Protein AF-A0A2V4NXM9-F1 (afdb_monomer)

Secondary structure (DSSP, 8-state):
---------EEEEE-BTTBGGG--EEEEE--HHHHHHHHHHHHHHHTSSS--EEEEEEEEEEEE-TTS-EEEEEEEEEEEEE-TT---

Organism: NCBI:txid565073

Structure (mmCIF, N/CA/C/O backbone):
data_AF-A0A2V4NXM9-F1
#
_entry.id   AF-A0A2V4NXM9-F1
#
loop_
_atom_site.group_PDB
_atom_site.id
_atom_site.type_symbol
_atom_site.label_atom_id
_atom_site.label_alt_id
_atom_site.label_comp_id
_atom_site.label_asym_id
_atom_site.label_entity_id
_atom_site.label_seq_id
_atom_site.pdbx_PDB_ins_code
_atom_site.Cartn_x
_atom_site.Cartn_y
_atom_site.Cartn_z
_atom_site.occupancy
_atom_site.B_iso_or_equiv
_atom_site.auth_seq_id
_atom_site.auth_comp_id
_atom_site.auth_asym_id
_atom_site.auth_atom_id
_atom_site.pdbx_PDB_model_num
ATOM 1 N N . MET A 1 1 ? 33.660 -11.812 -3.327 1.00 40.62 1 MET A N 1
ATOM 2 C CA . MET A 1 1 ? 33.172 -10.647 -2.560 1.00 40.62 1 MET A CA 1
ATOM 3 C C . MET A 1 1 ? 31.663 -10.764 -2.466 1.00 40.62 1 MET A C 1
ATOM 5 O O . MET A 1 1 ? 31.022 -10.800 -3.506 1.00 40.62 1 MET A O 1
ATOM 9 N N . ALA A 1 2 ? 31.111 -10.945 -1.266 1.00 46.06 2 ALA A N 1
ATOM 10 C CA . ALA A 1 2 ? 29.666 -11.002 -1.068 1.00 46.06 2 ALA A CA 1
ATOM 11 C C . ALA A 1 2 ? 29.159 -9.571 -0.877 1.00 46.06 2 ALA A C 1
ATOM 13 O O . ALA A 1 2 ? 29.425 -8.946 0.148 1.00 46.06 2 ALA A O 1
ATOM 14 N N . THR A 1 3 ? 28.487 -9.028 -1.886 1.00 47.88 3 THR A N 1
ATOM 15 C CA . THR A 1 3 ? 27.794 -7.746 -1.770 1.00 47.88 3 THR A CA 1
ATOM 16 C C . THR A 1 3 ? 26.600 -7.979 -0.853 1.00 47.88 3 THR A C 1
ATOM 18 O O . THR A 1 3 ? 25.612 -8.576 -1.272 1.00 47.88 3 THR A O 1
ATOM 21 N N . SER A 1 4 ? 26.701 -7.589 0.418 1.00 50.38 4 SER A N 1
ATOM 22 C CA . SER A 1 4 ? 25.551 -7.616 1.322 1.00 50.38 4 SER A CA 1
ATOM 23 C C . SER A 1 4 ? 24.582 -6.529 0.860 1.00 50.38 4 SER A C 1
ATOM 25 O O . SER A 1 4 ? 24.748 -5.352 1.173 1.00 50.38 4 SER A O 1
ATOM 27 N N . THR A 1 5 ? 23.638 -6.897 -0.003 1.00 59.06 5 THR A N 1
ATOM 28 C CA . THR A 1 5 ? 22.583 -5.997 -0.460 1.00 59.06 5 THR A CA 1
ATOM 29 C C . THR A 1 5 ? 21.622 -5.816 0.707 1.00 59.06 5 THR A C 1
ATOM 31 O O . THR A 1 5 ? 20.845 -6.717 1.015 1.00 59.06 5 THR A O 1
ATOM 34 N N . LEU A 1 6 ? 21.712 -4.681 1.401 1.00 71.38 6 LEU A N 1
ATOM 35 C CA . LEU A 1 6 ? 20.736 -4.297 2.418 1.00 71.38 6 LEU A CA 1
ATOM 36 C C . LEU A 1 6 ? 19.376 -4.171 1.724 1.00 71.38 6 LEU A C 1
ATOM 38 O O . LEU A 1 6 ? 19.135 -3.209 1.001 1.00 71.38 6 LEU A O 1
ATOM 42 N N . VAL A 1 7 ? 18.520 -5.177 1.877 1.00 74.81 7 VAL A N 1
ATOM 43 C CA . VAL A 1 7 ? 17.143 -5.131 1.379 1.00 74.81 7 VAL A CA 1
ATOM 44 C C . VAL A 1 7 ? 16.260 -4.444 2.422 1.00 74.81 7 VAL A C 1
ATOM 46 O O . VAL A 1 7 ? 16.444 -4.679 3.621 1.00 74.81 7 VAL A O 1
ATOM 49 N N . PRO A 1 8 ? 15.306 -3.597 2.010 1.00 84.19 8 PRO A N 1
ATOM 50 C CA . PRO A 1 8 ? 14.407 -2.936 2.937 1.00 84.19 8 PRO A CA 1
ATOM 51 C C . PRO A 1 8 ? 13.486 -3.991 3.547 1.00 84.19 8 PRO A C 1
ATOM 53 O O . PRO A 1 8 ? 13.229 -5.033 2.945 1.00 84.19 8 PRO A O 1
ATOM 56 N N . SER A 1 9 ? 12.980 -3.731 4.746 1.00 87.50 9 SER A N 1
ATOM 57 C CA . SER A 1 9 ? 11.963 -4.572 5.374 1.00 87.50 9 SER A CA 1
ATOM 58 C C . SER A 1 9 ? 10.846 -3.676 5.875 1.00 87.50 9 SER A C 1
ATOM 60 O O . SER A 1 9 ? 10.971 -3.016 6.905 1.00 87.50 9 SER A O 1
ATOM 62 N N . THR A 1 10 ? 9.752 -3.645 5.123 1.00 90.62 10 THR A N 1
ATOM 63 C CA . THR A 1 10 ? 8.593 -2.810 5.421 1.00 90.62 10 THR A CA 1
ATOM 64 C C . THR A 1 10 ? 7.488 -3.684 5.987 1.00 90.62 10 THR A C 1
ATOM 66 O O . THR A 1 10 ? 7.064 -4.657 5.360 1.00 90.62 10 THR A O 1
ATOM 69 N N . THR A 1 11 ? 7.016 -3.337 7.185 1.00 92.62 11 THR A N 1
ATOM 70 C CA . THR A 1 11 ? 5.899 -4.014 7.850 1.00 92.62 11 THR A CA 1
ATOM 71 C C . THR A 1 11 ? 4.723 -3.059 7.978 1.00 92.62 11 THR A C 1
ATOM 73 O O . THR A 1 11 ? 4.819 -2.046 8.663 1.00 92.62 11 THR A O 1
ATOM 76 N N . VAL A 1 12 ? 3.594 -3.421 7.374 1.00 91.94 12 VAL A N 1
ATOM 77 C CA . VAL A 1 12 ? 2.326 -2.694 7.479 1.00 91.94 12 VAL A CA 1
ATOM 78 C C . VAL A 1 12 ? 1.379 -3.499 8.361 1.00 91.94 12 VAL A C 1
ATOM 80 O O . VAL A 1 12 ? 1.151 -4.689 8.126 1.00 91.94 12 VAL A O 1
ATOM 83 N N . ARG A 1 13 ? 0.827 -2.853 9.390 1.00 93.94 13 ARG A N 1
ATOM 84 C CA . ARG A 1 13 ? -0.227 -3.415 10.242 1.00 93.94 13 ARG A CA 1
ATOM 85 C C . ARG A 1 13 ? -1.527 -2.679 9.965 1.00 93.94 13 ARG A C 1
ATOM 87 O O . ARG A 1 13 ? -1.528 -1.455 9.941 1.00 93.94 13 ARG A O 1
ATOM 94 N N . PHE A 1 14 ? -2.613 -3.411 9.751 1.00 92.62 14 PHE A N 1
ATOM 95 C CA . PHE A 1 14 ? -3.902 -2.820 9.391 1.00 92.62 14 PHE A CA 1
ATOM 96 C C . PHE A 1 14 ? -5.068 -3.667 9.901 1.00 92.62 14 PHE A C 1
ATOM 98 O O . PHE A 1 14 ? -4.910 -4.848 10.203 1.00 92.62 14 PHE A O 1
ATOM 105 N N . ARG A 1 15 ? -6.248 -3.051 9.985 1.00 93.88 15 ARG A N 1
ATOM 106 C CA . ARG A 1 15 ? -7.531 -3.731 10.202 1.00 93.88 15 ARG A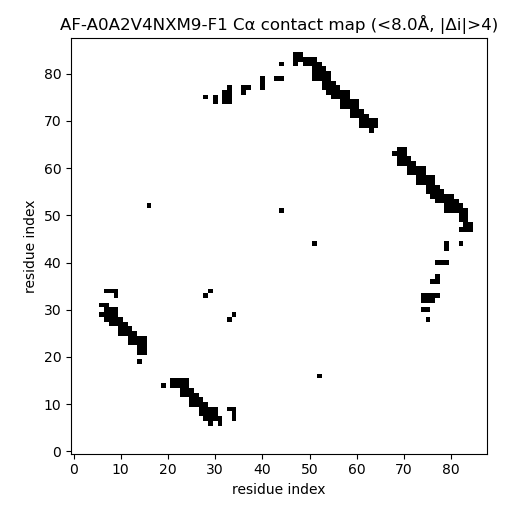 CA 1
ATOM 107 C C . ARG A 1 15 ? -8.312 -3.728 8.892 1.00 93.88 15 ARG A C 1
ATOM 109 O O . ARG A 1 15 ? -8.140 -2.823 8.077 1.00 93.88 15 ARG A O 1
ATOM 116 N N . LEU A 1 16 ? -9.149 -4.736 8.673 1.00 93.06 16 LEU A N 1
ATOM 117 C CA . LEU A 1 16 ? -10.017 -4.768 7.497 1.00 93.06 16 LEU A CA 1
ATOM 118 C C . LEU A 1 16 ? -11.186 -3.807 7.711 1.00 93.06 16 LEU A C 1
ATOM 120 O O . LEU A 1 16 ? -11.918 -3.938 8.684 1.00 93.06 16 LEU A O 1
ATOM 124 N N . ALA A 1 17 ? -11.387 -2.870 6.786 1.00 89.75 17 ALA A N 1
ATOM 125 C CA . ALA A 1 17 ? -12.367 -1.791 6.932 1.00 89.75 17 ALA A CA 1
ATOM 126 C C . ALA A 1 17 ? -13.829 -2.250 7.103 1.00 89.75 17 ALA A C 1
ATOM 128 O O . ALA A 1 17 ? -14.663 -1.461 7.524 1.00 89.75 17 ALA A O 1
ATOM 129 N N . GLN A 1 18 ? -14.162 -3.489 6.737 1.00 88.50 18 GLN A N 1
ATOM 130 C CA . GLN A 1 18 ? -15.509 -4.069 6.863 1.00 88.50 18 GLN A CA 1
ATOM 131 C C . GLN A 1 18 ? -15.545 -5.272 7.820 1.00 88.50 18 GLN A C 1
ATOM 133 O O . GLN A 1 18 ? -16.543 -5.983 7.888 1.00 88.50 18 GLN A O 1
ATOM 138 N N . ALA A 1 19 ? -14.432 -5.550 8.503 1.00 90.81 19 ALA A N 1
ATOM 139 C CA . ALA A 1 19 ? -14.297 -6.682 9.408 1.00 90.81 19 ALA A CA 1
ATOM 140 C C . ALA A 1 19 ? -13.204 -6.401 10.456 1.00 90.81 19 ALA A C 1
ATOM 142 O O . ALA A 1 19 ? -12.231 -7.149 10.587 1.00 90.81 19 ALA A O 1
ATOM 143 N N . ASP A 1 20 ? -13.319 -5.272 11.151 1.00 87.12 20 ASP A N 1
ATOM 144 C CA . ASP A 1 20 ? -12.334 -4.800 12.126 1.00 87.12 20 ASP A CA 1
ATOM 145 C C . ASP A 1 20 ? -12.244 -5.709 13.363 1.00 87.12 20 ASP A C 1
ATOM 147 O O . ASP A 1 20 ? -11.167 -5.856 13.947 1.00 87.12 20 ASP A O 1
ATOM 151 N N . GLN A 1 21 ? -13.335 -6.406 13.690 1.00 91.50 21 GLN A N 1
ATOM 152 C CA . GLN A 1 21 ? -13.425 -7.423 14.736 1.00 91.50 21 GLN A CA 1
ATOM 153 C C . GLN A 1 21 ? -12.522 -8.639 14.497 1.00 91.50 21 GLN A C 1
ATOM 155 O O . GLN A 1 21 ? -12.217 -9.370 15.436 1.00 91.50 21 GLN A O 1
ATOM 160 N N . LEU A 1 22 ? -12.071 -8.868 13.256 1.00 94.31 22 LEU A N 1
ATOM 161 C CA . LEU A 1 22 ? -11.112 -9.935 12.945 1.00 94.31 22 LEU A CA 1
ATOM 162 C C . LEU A 1 22 ? -9.697 -9.617 13.449 1.00 94.31 22 LEU A C 1
ATOM 164 O O . LEU A 1 22 ? -8.818 -10.478 13.411 1.00 94.31 22 LEU A O 1
ATOM 168 N N . GLY A 1 23 ? -9.478 -8.397 13.942 1.00 93.75 23 GLY A N 1
ATOM 169 C CA . GLY A 1 23 ? -8.229 -7.972 14.548 1.00 93.75 23 GLY A CA 1
ATOM 170 C C . GLY A 1 23 ? -7.233 -7.399 13.545 1.00 93.75 23 GLY A C 1
ATOM 171 O O . GLY A 1 23 ? -7.583 -6.890 12.478 1.00 93.75 23 GLY A O 1
ATOM 172 N N . VAL A 1 24 ? -5.959 -7.416 13.942 1.00 95.44 24 VAL A N 1
ATOM 173 C CA . VAL A 1 24 ? -4.872 -6.757 13.212 1.00 95.44 24 VAL A CA 1
ATOM 174 C C . VAL A 1 24 ? -4.163 -7.748 12.300 1.00 95.44 24 VAL A C 1
ATOM 176 O O . VAL A 1 24 ? -3.610 -8.753 12.743 1.00 95.44 24 VAL A O 1
ATOM 179 N N . PHE A 1 25 ? -4.105 -7.402 11.022 1.00 95.19 25 PHE A N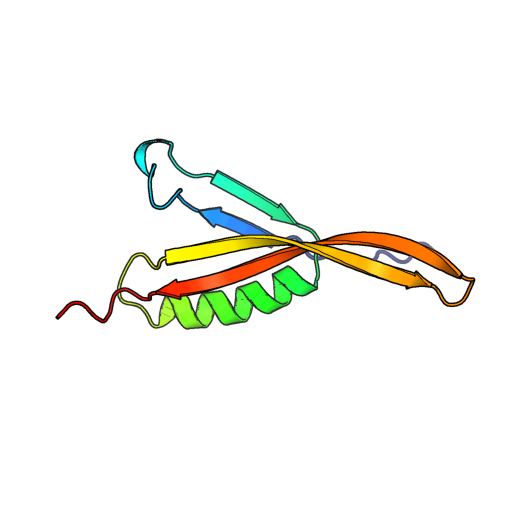 1
ATOM 180 C CA . PHE A 1 25 ? -3.356 -8.114 10.001 1.00 95.19 25 PHE A CA 1
ATOM 181 C C . PHE A 1 25 ? -1.956 -7.525 9.864 1.00 95.19 25 PHE A C 1
ATOM 183 O O . PHE A 1 25 ? -1.725 -6.341 10.121 1.00 95.19 25 PHE A O 1
ATOM 190 N N . ARG A 1 26 ? -1.008 -8.363 9.437 1.00 94.88 26 ARG A N 1
ATOM 191 C CA . ARG A 1 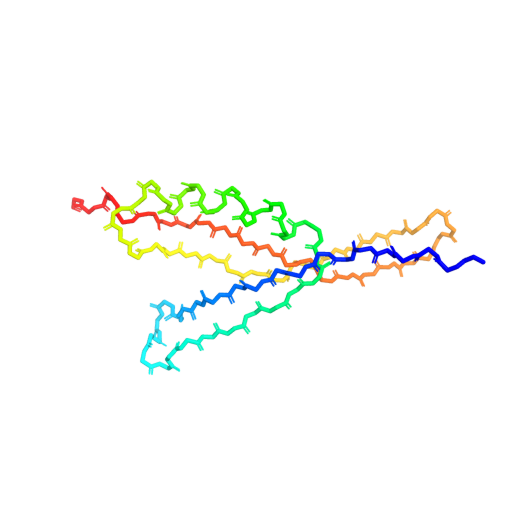26 ? 0.381 -7.974 9.189 1.00 94.88 26 ARG A CA 1
ATOM 192 C C . ARG A 1 26 ? 0.769 -8.333 7.763 1.00 94.88 26 ARG A C 1
ATOM 194 O O . ARG A 1 26 ? 0.723 -9.501 7.389 1.00 94.88 26 ARG A O 1
ATOM 201 N N . PHE A 1 27 ? 1.216 -7.338 7.008 1.00 93.25 27 PHE A N 1
ATOM 202 C CA . PHE A 1 27 ? 1.835 -7.518 5.702 1.00 93.25 27 PHE A CA 1
ATOM 203 C C . PHE A 1 27 ? 3.301 -7.097 5.773 1.00 93.25 27 PHE A C 1
ATOM 205 O O . PHE A 1 27 ? 3.609 -6.006 6.247 1.00 93.25 27 PHE A O 1
ATOM 212 N N . GLN A 1 28 ? 4.202 -7.967 5.322 1.00 92.62 28 GLN A N 1
ATOM 213 C CA . GLN A 1 28 ? 5.640 -7.715 5.308 1.00 92.62 28 GLN A CA 1
ATOM 214 C C . GLN A 1 28 ? 6.158 -7.835 3.877 1.00 92.62 28 GLN A C 1
ATOM 216 O O . GLN A 1 28 ? 5.806 -8.774 3.164 1.00 92.62 28 GLN A O 1
ATOM 221 N N . SER A 1 29 ? 6.999 -6.892 3.460 1.00 90.25 29 SER A N 1
ATOM 222 C CA . SER A 1 29 ? 7.595 -6.887 2.128 1.00 90.25 29 S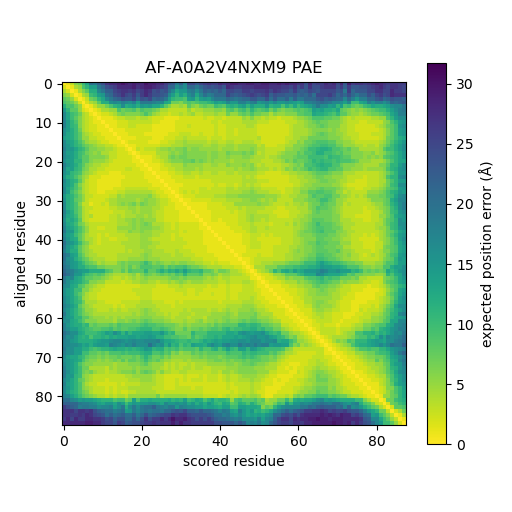ER A CA 1
ATOM 223 C C . SER A 1 29 ? 9.018 -6.351 2.153 1.00 90.25 29 SER A C 1
ATOM 225 O O . SER A 1 29 ? 9.336 -5.457 2.933 1.00 90.25 29 SER A O 1
ATOM 227 N N . THR A 1 30 ? 9.848 -6.870 1.249 1.00 90.12 30 THR A N 1
ATOM 228 C CA . THR A 1 30 ? 11.188 -6.348 0.957 1.00 90.12 30 THR A CA 1
ATOM 229 C C . THR A 1 30 ? 11.226 -5.489 -0.312 1.00 90.12 30 THR A C 1
ATOM 231 O O . THR A 1 30 ? 12.274 -5.325 -0.932 1.00 90.12 30 THR A O 1
ATOM 234 N N . SER A 1 31 ? 10.065 -4.991 -0.747 1.00 87.69 31 SER A N 1
ATOM 235 C CA . SER A 1 31 ? 9.919 -4.141 -1.929 1.00 87.69 31 SER A CA 1
ATOM 236 C C . SER A 1 31 ? 10.369 -2.715 -1.629 1.00 87.69 31 SER A C 1
ATOM 238 O O . SER A 1 31 ? 9.758 -2.047 -0.794 1.00 87.69 31 SER A O 1
ATOM 240 N N . TRP A 1 32 ? 11.377 -2.231 -2.355 1.00 86.38 32 TRP A N 1
ATOM 241 C CA . TRP A 1 32 ? 11.813 -0.831 -2.300 1.00 86.38 32 TRP A CA 1
ATOM 242 C C . TRP A 1 32 ? 10.678 0.138 -2.606 1.00 86.38 32 TRP A C 1
ATOM 244 O O . TRP A 1 32 ? 10.447 1.056 -1.831 1.00 86.38 32 TRP A O 1
ATOM 254 N N . ASP A 1 33 ? 9.887 -0.154 -3.640 1.00 86.31 33 ASP A N 1
ATOM 255 C CA . ASP A 1 33 ? 8.749 0.689 -4.002 1.00 86.31 33 ASP A CA 1
ATOM 256 C C . ASP A 1 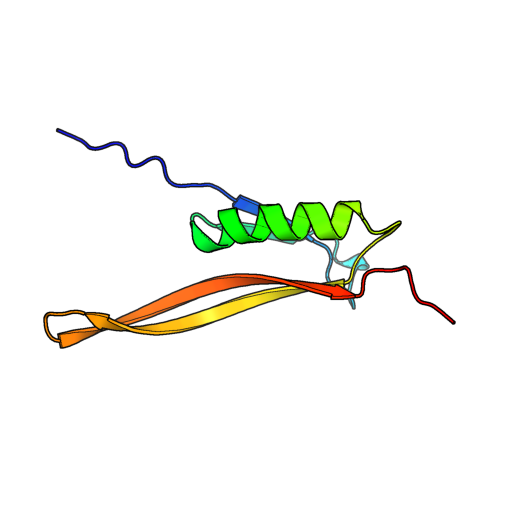33 ? 7.759 0.886 -2.844 1.00 86.31 33 ASP A C 1
ATOM 258 O O . ASP A 1 33 ? 7.184 1.955 -2.678 1.00 86.31 33 ASP A O 1
ATOM 262 N N . LEU A 1 34 ? 7.540 -0.156 -2.032 1.00 87.94 34 LEU A N 1
ATOM 263 C CA . LEU A 1 34 ? 6.634 -0.049 -0.891 1.00 87.94 34 LEU A CA 1
ATOM 264 C C . LEU A 1 34 ? 7.277 0.744 0.241 1.00 87.94 34 LEU A C 1
ATOM 266 O O . LEU A 1 34 ? 6.576 1.461 0.942 1.00 87.94 34 LEU A O 1
ATOM 270 N N . ALA A 1 35 ? 8.586 0.588 0.445 1.00 88.38 35 ALA A N 1
ATOM 271 C CA . ALA A 1 35 ? 9.31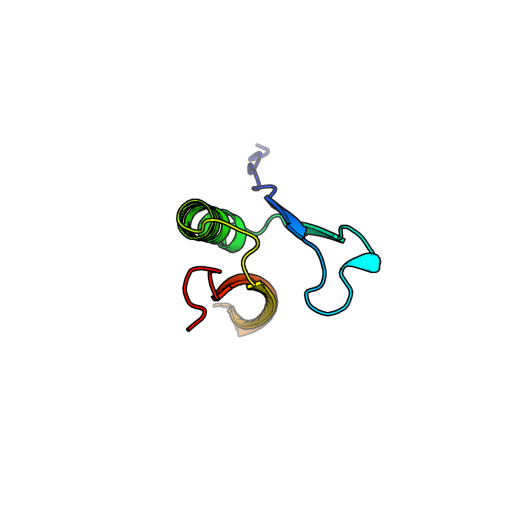7 1.362 1.438 1.00 88.38 35 ALA A CA 1
ATOM 272 C C . ALA A 1 35 ? 9.228 2.867 1.147 1.00 88.38 35 ALA A C 1
ATOM 274 O O . ALA A 1 35 ? 8.981 3.634 2.070 1.00 88.38 35 ALA A O 1
ATOM 275 N N . GLU A 1 36 ? 9.335 3.259 -0.124 1.00 87.12 36 GLU A N 1
ATOM 276 C CA . GLU A 1 36 ? 9.153 4.644 -0.571 1.00 87.12 36 GLU A CA 1
ATOM 277 C C . GLU A 1 36 ? 7.711 5.117 -0.343 1.00 87.12 36 GLU A C 1
ATOM 279 O O . GLU A 1 36 ? 7.490 6.086 0.377 1.00 87.12 36 GLU A O 1
ATOM 284 N N . THR A 1 37 ? 6.714 4.372 -0.839 1.00 87.62 37 THR A N 1
ATOM 285 C CA . THR A 1 37 ? 5.296 4.755 -0.691 1.00 87.62 37 THR A CA 1
ATOM 286 C C . THR A 1 37 ? 4.841 4.835 0.771 1.00 87.62 37 THR A C 1
ATOM 288 O O . THR A 1 37 ? 3.973 5.634 1.109 1.00 87.62 37 THR A O 1
ATOM 291 N N . VAL A 1 38 ? 5.393 4.012 1.671 1.00 88.38 38 VAL A N 1
ATOM 292 C CA . VAL A 1 38 ? 5.022 4.055 3.097 1.00 88.38 38 VAL A CA 1
ATOM 293 C C . VAL A 1 38 ? 5.400 5.381 3.745 1.00 88.38 38 VAL A C 1
ATOM 295 O O . VAL A 1 38 ? 4.682 5.812 4.643 1.00 88.38 38 VAL A O 1
ATOM 298 N N . MET A 1 39 ? 6.474 6.032 3.299 1.00 85.81 39 MET A N 1
ATOM 299 C CA . MET A 1 39 ? 6.872 7.332 3.835 1.00 85.81 39 MET A CA 1
ATOM 300 C C . MET A 1 39 ? 5.836 8.411 3.490 1.00 85.81 39 MET A C 1
ATOM 302 O O . MET A 1 39 ? 5.382 9.124 4.384 1.00 85.81 39 MET A O 1
ATOM 306 N N . ASP A 1 40 ? 5.380 8.448 2.237 1.00 88.25 40 ASP A N 1
ATOM 307 C CA . ASP A 1 40 ? 4.339 9.378 1.782 1.00 88.25 40 ASP A CA 1
ATOM 308 C C . ASP A 1 40 ? 3.008 9.114 2.504 1.00 88.25 40 ASP A C 1
ATOM 310 O O . ASP A 1 40 ? 2.388 10.018 3.064 1.00 88.25 40 ASP A O 1
ATOM 314 N N . VAL A 1 41 ? 2.609 7.839 2.599 1.00 89.62 41 VAL A N 1
ATOM 315 C CA . VAL A 1 41 ? 1.385 7.436 3.307 1.00 89.62 41 VAL A CA 1
ATOM 316 C C . VAL A 1 41 ? 1.456 7.787 4.794 1.00 89.62 41 VAL A C 1
ATOM 318 O O . VAL A 1 41 ? 0.452 8.192 5.367 1.00 89.62 41 VAL A O 1
ATOM 321 N N . GLN A 1 42 ? 2.613 7.656 5.449 1.00 88.38 42 GLN A N 1
ATOM 322 C CA . GLN A 1 42 ? 2.767 8.076 6.846 1.00 88.38 42 GLN A CA 1
ATOM 323 C C . GLN A 1 42 ? 2.522 9.573 7.020 1.00 88.38 42 GLN A C 1
ATOM 325 O O . GLN A 1 42 ? 1.889 9.965 7.998 1.00 88.38 42 GLN A O 1
ATOM 330 N N . GLN A 1 43 ? 2.992 10.390 6.079 1.00 88.31 43 GLN A N 1
ATOM 331 C CA . GLN A 1 43 ? 2.780 11.830 6.111 1.00 88.31 43 GLN A CA 1
ATOM 332 C C . GLN A 1 43 ? 1.302 12.191 5.902 1.00 88.31 43 GLN A C 1
ATOM 334 O O . GLN A 1 43 ? 0.773 13.010 6.649 1.00 88.31 43 GLN A O 1
ATOM 339 N N . GLU A 1 44 ? 0.618 11.541 4.957 1.00 87.19 44 GLU A N 1
ATOM 340 C CA . GLU A 1 44 ? -0.827 11.719 4.747 1.00 87.19 44 GLU A CA 1
ATOM 341 C C . GLU A 1 44 ? -1.650 11.282 5.969 1.00 87.19 44 GLU A C 1
ATOM 343 O O . GLU A 1 44 ? -2.578 11.974 6.378 1.00 87.19 44 GLU A O 1
ATOM 348 N N . LEU A 1 45 ? -1.288 10.160 6.600 1.00 87.06 45 LEU A N 1
ATOM 349 C CA . LEU A 1 45 ? -1.958 9.672 7.809 1.00 87.06 45 LEU A CA 1
ATOM 350 C C . LEU A 1 45 ? -1.718 10.577 9.021 1.00 87.06 45 LEU A C 1
ATOM 352 O O . LEU A 1 45 ? -2.612 10.725 9.850 1.00 87.06 45 LEU A O 1
ATOM 356 N N . ALA A 1 46 ? -0.530 11.175 9.135 1.00 87.12 46 ALA A N 1
ATOM 357 C CA . ALA A 1 46 ? -0.209 12.115 10.206 1.00 87.12 46 ALA A CA 1
ATOM 358 C C . ALA A 1 46 ? -0.998 13.429 10.100 1.00 87.12 46 ALA A C 1
ATOM 360 O O . ALA A 1 46 ? -1.123 14.136 11.095 1.00 87.12 46 ALA A O 1
ATOM 361 N N . ALA A 1 47 ? -1.516 13.749 8.912 1.00 84.25 47 ALA A N 1
ATOM 362 C CA . ALA A 1 47 ? -2.375 14.903 8.686 1.00 84.25 47 ALA A CA 1
ATOM 363 C C . ALA A 1 47 ? -3.859 14.635 9.001 1.00 84.25 47 ALA A C 1
ATOM 365 O O . ALA A 1 47 ? -4.634 15.581 8.968 1.00 84.25 47 ALA A O 1
ATOM 366 N N . SER A 1 48 ? -4.251 13.385 9.285 1.00 83.19 48 SER A N 1
ATOM 367 C CA . SER A 1 48 ? -5.638 13.013 9.599 1.00 83.19 48 SER A CA 1
ATOM 368 C C . SER A 1 48 ? -5.860 12.816 11.099 1.00 83.19 48 SER A C 1
ATOM 370 O O . SER A 1 48 ? -5.082 12.108 11.742 1.00 83.19 48 SER A O 1
ATOM 372 N N . ASP A 1 49 ? -6.966 13.330 11.639 1.00 74.62 49 ASP A N 1
ATOM 373 C CA . ASP A 1 49 ? -7.314 13.229 13.068 1.00 74.62 49 ASP A CA 1
ATOM 374 C C . ASP A 1 49 ? -8.045 11.915 13.444 1.00 74.62 49 ASP A C 1
ATOM 376 O O . ASP A 1 49 ? -8.851 11.844 14.376 1.00 74.62 49 ASP A O 1
ATOM 380 N N . GLY A 1 50 ? -7.756 10.809 12.747 1.00 82.00 50 GLY A N 1
ATOM 381 C CA . GLY A 1 50 ? -8.393 9.528 13.048 1.00 82.00 50 GLY A CA 1
ATOM 382 C C . GLY A 1 50 ? -8.008 8.355 12.147 1.00 82.00 50 GLY A C 1
ATOM 383 O O . GLY A 1 50 ? -7.078 8.431 11.344 1.00 82.00 50 GLY A O 1
ATOM 384 N N . PRO A 1 51 ? -8.710 7.212 12.280 1.00 83.62 51 PRO A N 1
ATOM 385 C CA . PRO A 1 51 ? -8.532 6.084 11.380 1.00 83.62 51 PRO A CA 1
ATOM 386 C C . PRO A 1 51 ? -8.827 6.500 9.938 1.00 83.62 51 PRO A C 1
ATOM 388 O O . PRO A 1 51 ? -9.910 6.998 9.633 1.00 83.62 51 PRO A O 1
ATOM 391 N N . SER A 1 52 ? -7.876 6.234 9.051 1.00 89.12 52 SER A N 1
ATOM 392 C CA . SER A 1 52 ? -8.006 6.507 7.623 1.00 89.12 52 SER A CA 1
ATOM 393 C C . SER A 1 52 ? -8.201 5.216 6.840 1.00 89.12 52 SER A C 1
ATOM 395 O O . SER A 1 52 ? -7.646 4.159 7.167 1.00 89.12 52 SER A O 1
ATOM 397 N N . LEU A 1 53 ? -9.016 5.293 5.792 1.00 91.25 53 LEU A N 1
ATOM 398 C CA . LEU A 1 53 ? -9.264 4.162 4.914 1.00 91.25 53 LEU A CA 1
ATOM 399 C C . LEU A 1 53 ? -8.126 4.066 3.902 1.00 91.25 53 LEU A C 1
ATOM 401 O O . LEU A 1 53 ? -7.987 4.937 3.049 1.00 91.25 53 LEU A O 1
ATOM 405 N N . CYS A 1 54 ? -7.365 2.976 3.945 1.00 92.25 54 CYS A N 1
ATOM 406 C CA . CYS A 1 54 ? -6.291 2.714 2.989 1.00 92.25 54 CYS A CA 1
ATOM 407 C C . CYS A 1 54 ? -6.587 1.472 2.145 1.00 92.25 54 CYS A C 1
ATOM 409 O O . CYS A 1 54 ? -7.227 0.521 2.596 1.00 92.25 54 CYS A O 1
ATOM 411 N N . LYS A 1 55 ? -6.053 1.446 0.924 1.00 93.00 55 LYS A N 1
ATOM 412 C CA . LYS A 1 55 ? -6.051 0.273 0.050 1.00 93.00 55 LYS A CA 1
ATOM 413 C C . LYS A 1 55 ? -4.650 -0.309 -0.022 1.00 93.00 55 LYS A C 1
ATOM 415 O O . LYS A 1 55 ? -3.741 0.336 -0.533 1.00 93.00 55 LYS A O 1
ATOM 420 N N . LEU A 1 56 ? -4.505 -1.554 0.422 1.00 93.06 56 LEU A N 1
ATOM 421 C CA . LEU A 1 56 ? -3.325 -2.372 0.163 1.00 93.06 56 LEU A CA 1
ATOM 422 C C . LEU A 1 56 ? -3.623 -3.309 -1.012 1.00 93.06 56 LEU A C 1
ATOM 424 O O . LEU A 1 56 ? -4.573 -4.088 -0.962 1.00 93.06 56 LEU A O 1
ATOM 428 N N . SER A 1 57 ? -2.825 -3.238 -2.075 1.00 92.19 57 SER A N 1
ATOM 429 C CA . SER A 1 57 ? -3.015 -4.045 -3.285 1.00 92.19 57 SER A CA 1
ATOM 430 C C . SER A 1 57 ? -1.715 -4.691 -3.759 1.00 92.19 57 SER A C 1
ATOM 432 O O . SER A 1 57 ? -0.630 -4.177 -3.505 1.00 92.19 57 SER A O 1
ATOM 434 N N . LEU A 1 58 ? -1.829 -5.828 -4.452 1.00 91.81 58 LEU A N 1
ATOM 435 C CA . LEU A 1 58 ? -0.714 -6.503 -5.120 1.00 91.81 58 LEU A CA 1
ATOM 436 C C . LEU A 1 58 ? -0.891 -6.363 -6.633 1.00 91.81 58 LEU A C 1
ATOM 438 O O . LEU A 1 58 ? -1.671 -7.092 -7.245 1.00 91.81 58 LEU A O 1
ATOM 442 N N . GLN A 1 59 ? -0.178 -5.419 -7.235 1.00 91.75 59 GLN A N 1
ATOM 443 C CA . GLN A 1 59 ? -0.258 -5.133 -8.663 1.00 91.75 59 GLN A CA 1
ATOM 444 C C . GLN A 1 59 ? 0.641 -6.083 -9.451 1.00 91.75 59 GLN A C 1
ATOM 446 O O . GLN A 1 59 ? 1.817 -6.249 -9.133 1.00 91.75 59 GLN A O 1
ATOM 451 N N . LEU A 1 60 ? 0.094 -6.715 -10.488 1.00 91.44 60 LEU A N 1
ATOM 452 C CA . LEU A 1 60 ? 0.865 -7.573 -11.379 1.00 91.44 60 LEU A CA 1
ATOM 453 C C . LEU A 1 60 ? 1.593 -6.720 -12.417 1.00 91.44 60 LEU A C 1
ATOM 455 O O . LEU A 1 60 ? 0.962 -6.118 -13.281 1.00 91.44 60 LEU A O 1
ATOM 459 N N . VAL A 1 61 ? 2.917 -6.726 -12.358 1.00 90.75 61 VAL A N 1
ATOM 460 C CA . VAL A 1 61 ? 3.778 -6.085 -13.347 1.00 90.75 61 VAL A CA 1
ATOM 461 C C . VAL A 1 61 ? 4.298 -7.165 -14.281 1.00 90.75 61 VAL A C 1
ATOM 463 O O . VAL A 1 61 ? 4.799 -8.191 -13.822 1.00 90.75 61 VAL A O 1
ATOM 466 N N . ARG A 1 62 ? 4.163 -6.946 -15.590 1.00 92.94 62 ARG A N 1
ATOM 467 C CA . ARG A 1 62 ? 4.708 -7.815 -16.637 1.00 92.94 62 ARG A CA 1
ATOM 468 C C . ARG A 1 62 ? 5.632 -6.991 -17.513 1.00 92.94 62 ARG A C 1
ATOM 470 O O . ARG A 1 62 ? 5.238 -5.922 -17.967 1.00 92.94 62 ARG A O 1
ATOM 477 N N . PHE A 1 63 ? 6.836 -7.486 -17.751 1.00 88.56 63 PHE A N 1
ATOM 478 C CA . PHE A 1 63 ? 7.793 -6.835 -18.635 1.00 88.56 63 PHE A CA 1
ATOM 479 C C . PHE A 1 63 ? 8.675 -7.872 -19.324 1.00 88.56 63 PHE A C 1
ATOM 481 O O . PHE A 1 63 ? 8.873 -8.976 -18.814 1.00 88.56 63 PHE A O 1
ATOM 488 N N . SER A 1 64 ? 9.204 -7.508 -20.485 1.00 91.12 64 SER A N 1
ATOM 489 C CA . SER A 1 64 ? 10.210 -8.308 -21.175 1.00 91.12 64 SER A CA 1
ATOM 490 C C . SER A 1 64 ? 11.586 -7.760 -20.833 1.00 91.12 64 SER A C 1
ATOM 492 O O . SER A 1 64 ? 11.837 -6.561 -20.954 1.00 91.12 64 SER A O 1
ATOM 494 N N . THR A 1 65 ? 12.486 -8.628 -20.392 1.00 89.69 65 THR A N 1
ATOM 495 C CA . THR A 1 65 ? 13.893 -8.272 -20.205 1.00 89.69 65 THR A CA 1
ATOM 496 C C . THR A 1 65 ? 14.566 -8.044 -21.558 1.00 89.69 65 THR A C 1
ATOM 498 O O . THR A 1 65 ? 14.086 -8.482 -22.603 1.00 89.69 65 THR A O 1
ATOM 501 N N . ARG A 1 66 ? 15.730 -7.385 -21.557 1.00 85.81 66 ARG A N 1
ATOM 502 C CA . ARG A 1 66 ? 16.484 -7.068 -22.786 1.00 85.81 66 ARG A CA 1
ATOM 503 C C . ARG A 1 66 ? 16.843 -8.301 -23.634 1.00 85.81 66 ARG A C 1
ATOM 505 O O . ARG A 1 66 ? 17.034 -8.172 -24.835 1.00 85.81 66 ARG A O 1
ATOM 512 N N . ASN A 1 67 ? 16.926 -9.481 -23.022 1.00 90.12 67 ASN A N 1
ATOM 513 C CA . ASN A 1 67 ? 17.163 -10.767 -23.689 1.00 90.12 67 ASN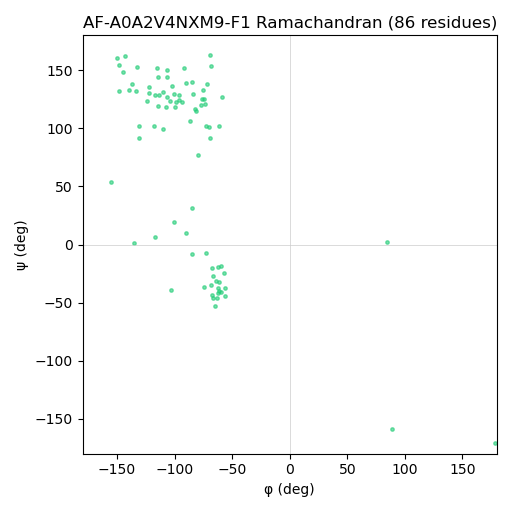 A CA 1
ATOM 514 C C . ASN A 1 67 ? 15.871 -11.490 -24.133 1.00 90.12 67 ASN A C 1
ATOM 516 O O . ASN A 1 67 ? 15.939 -12.648 -24.527 1.00 90.12 67 ASN A O 1
ATOM 520 N N . GLY A 1 68 ? 14.707 -10.834 -24.073 1.00 87.94 68 GLY A N 1
ATOM 521 C CA . GLY A 1 68 ? 13.432 -11.370 -24.560 1.00 87.94 68 GLY A CA 1
ATOM 522 C C . GLY A 1 68 ? 12.683 -12.274 -23.577 1.00 87.94 68 GLY A C 1
ATOM 523 O O . GLY A 1 68 ? 11.611 -12.771 -23.915 1.00 87.94 68 GLY A O 1
ATOM 524 N N . THR A 1 69 ? 13.193 -12.477 -22.360 1.00 90.62 69 THR A N 1
ATOM 525 C CA . THR A 1 69 ? 12.499 -13.274 -21.341 1.00 90.62 69 THR A CA 1
ATOM 526 C C . THR A 1 69 ? 11.321 -12.494 -20.762 1.00 90.62 69 THR A C 1
ATOM 528 O O . THR A 1 69 ? 11.475 -11.386 -20.248 1.00 90.62 69 THR A O 1
ATOM 531 N N . ALA A 1 70 ? 10.127 -13.084 -20.805 1.00 88.69 70 ALA A N 1
ATOM 532 C CA . ALA A 1 70 ? 8.959 -12.524 -20.138 1.00 88.69 70 ALA A CA 1
ATOM 533 C C . ALA A 1 70 ? 9.077 -12.728 -18.623 1.00 88.69 70 ALA A C 1
ATOM 535 O O . ALA A 1 70 ? 9.144 -13.858 -18.137 1.00 88.69 70 ALA A O 1
ATOM 536 N N . MET A 1 71 ? 9.069 -11.632 -17.873 1.00 90.31 71 MET A N 1
ATOM 537 C CA . MET A 1 71 ? 9.050 -11.639 -16.417 1.00 90.31 71 MET A CA 1
ATOM 538 C C . MET A 1 71 ? 7.745 -11.046 -15.903 1.00 90.31 71 MET A C 1
ATOM 540 O O . MET A 1 71 ? 7.185 -10.103 -16.467 1.00 90.31 71 MET A O 1
ATOM 544 N N . ALA A 1 72 ? 7.255 -11.614 -14.806 1.00 89.38 72 ALA A N 1
ATOM 545 C CA . ALA A 1 72 ? 6.089 -11.113 -14.108 1.00 89.38 72 ALA A CA 1
ATOM 546 C C . ALA A 1 72 ? 6.315 -11.191 -12.600 1.00 89.38 72 ALA A C 1
ATOM 548 O O . ALA A 1 72 ? 6.745 -12.224 -12.091 1.00 89.38 72 ALA A O 1
ATOM 549 N N . PHE A 1 73 ? 6.003 -10.114 -11.887 1.00 88.31 73 PHE A N 1
ATOM 550 C CA . PHE A 1 73 ? 6.070 -10.078 -10.429 1.00 88.31 73 PHE A CA 1
ATOM 551 C C . PHE A 1 73 ? 4.923 -9.253 -9.849 1.00 88.31 73 PHE A C 1
ATOM 553 O O . PHE A 1 73 ? 4.267 -8.486 -10.555 1.00 88.31 73 PHE A O 1
ATOM 560 N N . ARG A 1 74 ? 4.648 -9.444 -8.555 1.00 87.94 74 ARG A N 1
ATOM 561 C CA . ARG A 1 74 ? 3.638 -8.670 -7.828 1.00 87.94 74 ARG A CA 1
ATOM 562 C C . ARG A 1 74 ? 4.317 -7.572 -7.022 1.00 87.94 74 ARG A C 1
ATOM 564 O O . ARG A 1 74 ? 5.083 -7.874 -6.112 1.00 87.94 74 ARG A O 1
ATOM 571 N N . LYS A 1 75 ? 3.998 -6.322 -7.338 1.00 89.75 75 LYS A N 1
ATOM 572 C CA . LYS A 1 75 ? 4.417 -5.140 -6.588 1.00 89.75 75 LYS A CA 1
ATOM 573 C C . LYS A 1 75 ? 3.331 -4.780 -5.567 1.00 89.75 75 LYS A C 1
ATOM 575 O O 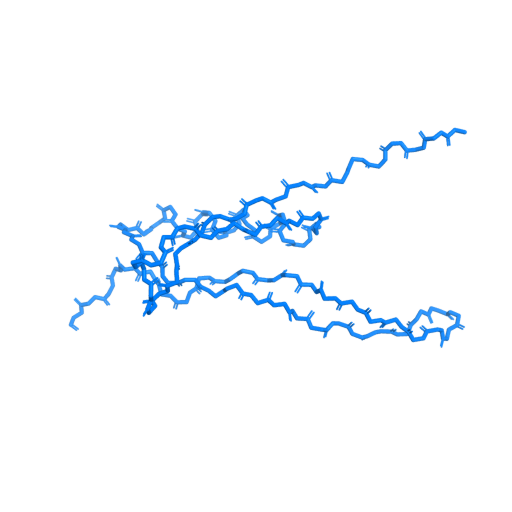. LYS A 1 75 ? 2.181 -4.591 -5.967 1.00 89.75 75 LYS A O 1
ATOM 580 N N . PRO A 1 76 ? 3.642 -4.709 -4.264 1.00 92.69 76 PRO A N 1
ATOM 581 C CA . PRO A 1 76 ? 2.710 -4.160 -3.293 1.00 92.69 76 PRO A CA 1
ATOM 582 C C . PRO A 1 76 ? 2.591 -2.642 -3.454 1.00 92.69 76 PRO A C 1
ATOM 584 O O . PRO A 1 76 ? 3.595 -1.959 -3.631 1.00 92.69 76 PRO A O 1
ATOM 587 N N . ALA A 1 77 ? 1.366 -2.132 -3.366 1.00 90.38 77 ALA A N 1
ATOM 588 C CA . ALA A 1 77 ? 1.052 -0.709 -3.393 1.00 90.38 77 ALA A CA 1
ATOM 589 C C . ALA A 1 77 ? 0.063 -0.378 -2.272 1.00 90.38 77 ALA A C 1
ATOM 591 O O . ALA A 1 77 ? -0.942 -1.080 -2.104 1.00 90.38 77 ALA A O 1
ATOM 592 N N . LEU A 1 78 ? 0.359 0.682 -1.521 1.00 92.56 78 LEU A N 1
ATOM 593 C CA . LEU A 1 78 ? -0.465 1.207 -0.437 1.00 92.56 78 LEU A CA 1
ATOM 594 C C . LEU A 1 78 ? -0.909 2.624 -0.804 1.00 92.56 78 LEU A C 1
ATOM 596 O O . LEU A 1 78 ? -0.078 3.440 -1.170 1.00 92.56 78 LEU A O 1
ATOM 600 N N . THR A 1 79 ? -2.203 2.910 -0.718 1.00 91.38 79 THR A N 1
ATOM 601 C CA . THR A 1 79 ? -2.755 4.242 -1.023 1.00 91.38 79 THR A CA 1
ATOM 602 C C . THR A 1 79 ? -3.789 4.629 0.021 1.00 91.38 79 THR A C 1
ATOM 604 O O . THR A 1 79 ? -4.626 3.785 0.362 1.00 91.38 79 THR A O 1
ATOM 607 N N . VAL A 1 80 ? -3.795 5.877 0.485 1.00 90.50 80 VAL A N 1
ATOM 608 C CA . VAL A 1 80 ? -4.900 6.416 1.291 1.00 90.50 80 VAL A CA 1
ATOM 609 C C . VAL A 1 80 ? -6.084 6.701 0.358 1.00 90.50 80 VAL A C 1
ATOM 611 O O . VAL A 1 80 ? -5.911 7.211 -0.744 1.00 90.50 80 VAL A O 1
ATOM 614 N N . LEU A 1 81 ? -7.286 6.268 0.740 1.00 88.44 81 LEU A N 1
ATOM 615 C CA . LEU A 1 81 ? -8.521 6.471 -0.030 1.00 88.44 81 LEU A CA 1
ATOM 616 C C . LEU A 1 81 ? -9.385 7.589 0.551 1.00 88.44 81 LEU A C 1
ATOM 618 O O . LEU A 1 81 ? -10.022 8.310 -0.210 1.00 88.44 81 LEU A O 1
ATOM 622 N N . ARG A 1 82 ? -9.465 7.675 1.884 1.00 77.00 82 ARG A N 1
ATOM 623 C CA . ARG A 1 82 ? -10.161 8.740 2.616 1.00 77.00 82 ARG A CA 1
ATOM 624 C C . ARG A 1 82 ? -9.455 8.986 3.942 1.00 77.00 82 ARG A C 1
ATOM 626 O O . ARG A 1 82 ? -9.201 8.023 4.673 1.00 77.00 82 ARG A O 1
ATOM 633 N N . THR A 1 83 ? -9.196 10.249 4.240 1.00 67.12 83 THR A N 1
ATOM 634 C CA . THR A 1 83 ? -8.858 10.732 5.577 1.00 67.12 83 THR A CA 1
ATOM 635 C C . THR A 1 83 ? -10.157 11.108 6.285 1.00 67.12 83 THR A C 1
ATOM 637 O O . THR A 1 83 ? -11.082 11.626 5.658 1.00 67.12 83 THR A O 1
ATOM 640 N N . THR A 1 84 ? -10.290 10.782 7.568 1.00 59.34 84 THR A N 1
ATOM 641 C CA . THR A 1 84 ? -11.477 11.183 8.338 1.00 59.34 84 THR A CA 1
ATOM 642 C C . THR A 1 84 ? -11.315 12.646 8.749 1.00 59.34 84 THR A C 1
ATOM 644 O O . THR A 1 84 ? -10.944 12.907 9.881 1.00 59.34 84 THR A O 1
ATOM 647 N N . ASP A 1 85 ? -11.546 13.567 7.809 1.00 53.28 85 ASP A N 1
ATOM 648 C CA . ASP A 1 85 ? -11.716 15.013 8.060 1.00 53.28 85 ASP A CA 1
ATOM 649 C C . ASP A 1 85 ? -12.905 15.625 7.292 1.00 53.28 85 ASP A C 1
ATOM 651 O O . ASP A 1 85 ? -13.204 16.804 7.441 1.00 53.28 85 ASP A O 1
ATOM 655 N N . GLU A 1 86 ? -13.655 14.832 6.519 1.00 48.22 86 GLU A N 1
ATOM 656 C CA . GLU A 1 86 ? -14.884 15.289 5.859 1.00 48.22 86 GLU A CA 1
ATOM 657 C C . GLU A 1 86 ? -16.032 14.304 6.120 1.00 48.22 86 GLU A C 1
ATOM 659 O O . GLU A 1 86 ? -16.242 13.323 5.400 1.00 48.22 86 GLU A O 1
ATOM 664 N N . GLN A 1 87 ? -16.778 14.586 7.188 1.00 35.72 87 GLN A N 1
ATOM 665 C CA . GLN A 1 87 ? -18.200 14.276 7.272 1.00 35.72 87 GLN A CA 1
ATOM 666 C C . GLN A 1 87 ? -18.947 15.604 7.426 1.00 35.72 87 GLN A C 1
ATOM 668 O O . GLN A 1 87 ? -18.966 16.163 8.520 1.00 35.72 87 GLN A O 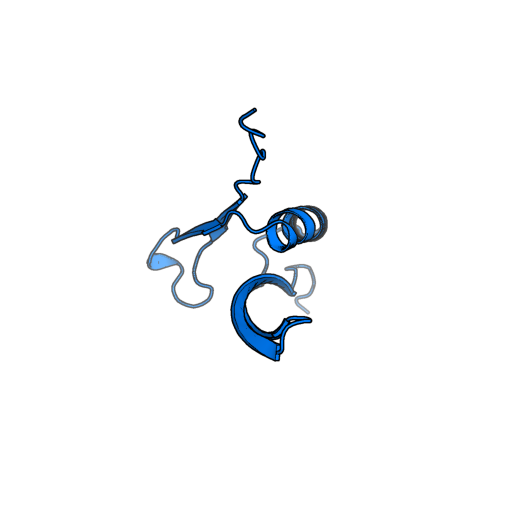1
ATOM 673 N N . ASP A 1 88 ? -19.531 16.083 6.330 1.00 40.81 88 ASP A N 1
ATOM 674 C CA . ASP A 1 88 ? -20.815 16.794 6.385 1.00 40.81 88 ASP A CA 1
ATOM 675 C C . ASP A 1 88 ? -21.932 15.745 6.245 1.00 40.81 88 ASP A C 1
ATOM 677 O O . ASP A 1 88 ? -21.803 14.859 5.359 1.00 40.81 88 ASP A O 1
#

Mean predicted aligned error: 7.6 Å

Solvent-accessible surface area (backbone atoms only — not comparable to full-atom values): 5655 Å² total; per-residue (Å²): 134,85,80,82,74,87,68,54,80,40,76,50,74,48,60,45,94,91,47,52,88,80,42,78,45,79,48,76,43,60,50,60,70,40,52,57,42,49,55,56,48,50,54,59,51,71,73,30,88,51,83,55,48,65,47,78,45,72,46,80,48,74,49,68,47,98,88,68,50,80,44,72,51,73,48,59,46,69,44,79,76,44,61,53,82,80,84,132

Nearest PDB structures (foldseek):
  3ua0-assembly1_B-2  TM=3.274E-01  e=3.360E+00  Bombyx mori
  4tw1-assembly1_F  TM=5.221E-01  e=9.329E+00  Staphylococcus aureus subsp. aureus USA300_TCH1516

Radius of gyration: 16.75 Å; Cα contacts (8 Å, |Δi|>4): 127; chains: 1; bounding box: 54×30×39 Å

pLDDT: mean 84.12, std 13.97, range [35.72, 95.44]

Foldseek 3Di:
DDPPPPFDKDKDWDADPVCNVVDIDIDIDSDPVVVVQVVVVVVVQVPAPDDFDKDWDWDWDWDADPVRDIDIDTDIDMGTDDGPPDDD

Sequence (88 aa):
MATSTLVPSTTVRFRLAQADQLGVFRFQSTSWDLAETVMDVQQELAASDGPSLCKLSLQLVRFSTRNGTAMAFRKPALTVLRTTDEQD